Protein AF-A0ABD0ADP8-F1 (afdb_monomer)

Organism: NCBI:txid1584

Solvent-accessible surface area (backbone atoms only — not comparable to full-atom values): 5240 Å² total; per-residue (Å²): 134,76,71,46,76,44,46,48,68,69,54,71,70,67,48,73,64,56,50,54,49,49,54,49,45,42,74,74,70,37,49,38,29,39,28,46,4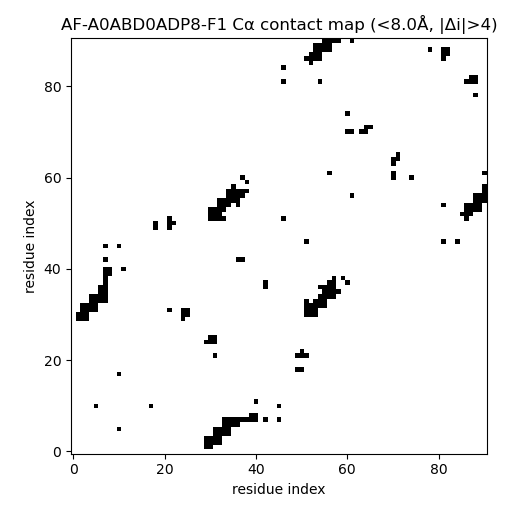5,73,78,57,82,65,53,70,55,50,68,71,74,40,88,56,50,30,39,28,50,24,63,72,53,63,73,34,40,88,82,29,77,64,40,61,56,45,54,62,53,52,48,53,52,39,46,75,73,69,26,45,76,46,121

pLDDT: mean 85.63, std 9.15, range [50.47, 96.12]

Structure (mmCIF, N/CA/C/O backbone):
data_AF-A0ABD0ADP8-F1
#
_entry.id   AF-A0ABD0ADP8-F1
#
loop_
_atom_site.group_PDB
_atom_site.id
_atom_site.type_symbol
_atom_site.label_atom_id
_atom_site.label_alt_id
_atom_site.label_comp_id
_atom_site.label_asym_id
_atom_site.label_entity_id
_atom_site.label_seq_id
_atom_site.pdbx_PDB_ins_code
_atom_site.Cartn_x
_atom_site.Cartn_y
_atom_site.Cartn_z
_atom_site.occupancy
_atom_site.B_iso_or_equiv
_atom_site.auth_seq_id
_atom_site.auth_comp_id
_atom_site.auth_asym_id
_atom_site.auth_atom_id
_atom_site.pdbx_PDB_model_num
ATOM 1 N N . MET A 1 1 ? -18.305 -6.786 -1.904 1.00 74.06 1 MET A N 1
ATOM 2 C CA . MET A 1 1 ? -17.763 -6.281 -0.622 1.00 74.06 1 MET A CA 1
ATOM 3 C C . MET A 1 1 ? -17.100 -4.943 -0.916 1.00 74.06 1 MET A C 1
ATOM 5 O O . MET A 1 1 ? -16.488 -4.843 -1.971 1.00 74.06 1 MET A O 1
ATOM 9 N N . ILE A 1 2 ? -17.282 -3.924 -0.076 1.00 90.06 2 ILE A N 1
ATOM 10 C CA . ILE A 1 2 ? -16.765 -2.566 -0.330 1.00 90.06 2 ILE A CA 1
ATOM 11 C C . ILE A 1 2 ? -15.284 -2.506 0.061 1.00 90.06 2 ILE A C 1
ATOM 13 O O . ILE A 1 2 ? -14.898 -3.086 1.077 1.00 90.06 2 ILE A O 1
ATOM 17 N N . LYS A 1 3 ? -14.474 -1.835 -0.761 1.00 93.00 3 LYS A N 1
ATOM 18 C CA . LYS A 1 3 ? -13.056 -1.546 -0.515 1.00 93.00 3 LYS A CA 1
ATOM 19 C C . LYS A 1 3 ? -12.878 -0.039 -0.482 1.00 93.00 3 LYS A C 1
ATOM 21 O O . LYS A 1 3 ? -13.575 0.665 -1.213 1.00 93.00 3 LYS A O 1
ATOM 26 N N . ILE A 1 4 ? -11.995 0.432 0.385 1.00 95.06 4 ILE A N 1
ATOM 27 C CA . ILE A 1 4 ? -11.706 1.856 0.524 1.00 95.06 4 ILE A CA 1
ATOM 28 C C . ILE A 1 4 ? -10.300 2.081 -0.003 1.00 95.06 4 ILE A C 1
ATOM 30 O O . ILE A 1 4 ? -9.360 1.460 0.479 1.00 95.06 4 ILE A O 1
ATOM 34 N N . GLU A 1 5 ? -10.173 2.947 -0.998 1.00 94.31 5 GLU A N 1
ATOM 35 C CA . GLU A 1 5 ? -8.895 3.291 -1.611 1.00 94.31 5 GLU A CA 1
ATOM 36 C C . GLU A 1 5 ? -8.452 4.670 -1.118 1.00 94.31 5 GLU A C 1
ATOM 38 O O . GLU A 1 5 ? -9.267 5.589 -1.011 1.00 94.31 5 GLU A O 1
ATOM 43 N N . ILE A 1 6 ? -7.169 4.795 -0.784 1.00 92.00 6 ILE A N 1
ATOM 44 C CA . ILE A 1 6 ? -6.540 6.048 -0.360 1.00 92.00 6 ILE A CA 1
ATOM 45 C C . ILE A 1 6 ? -5.324 6.269 -1.244 1.00 92.00 6 ILE A C 1
ATOM 47 O O . ILE A 1 6 ? -4.452 5.402 -1.319 1.00 92.00 6 ILE A O 1
ATOM 51 N N . THR A 1 7 ? -5.260 7.418 -1.912 1.00 90.44 7 THR A N 1
ATOM 52 C CA . THR A 1 7 ? -4.151 7.708 -2.822 1.00 90.44 7 THR A CA 1
ATOM 53 C C . THR A 1 7 ? -2.890 8.068 -2.043 1.00 90.44 7 THR A C 1
ATOM 55 O O . THR A 1 7 ? -2.950 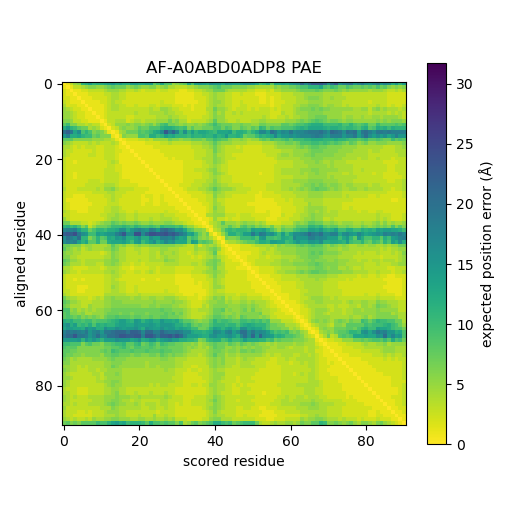8.619 -0.941 1.00 90.44 7 THR A O 1
ATOM 58 N N . GLU A 1 8 ? -1.718 7.835 -2.634 1.00 86.25 8 GLU A N 1
ATOM 59 C CA . GLU A 1 8 ? -0.441 8.250 -2.041 1.00 86.25 8 GLU A CA 1
ATOM 60 C C . GLU A 1 8 ? -0.392 9.759 -1.717 1.00 86.25 8 GLU A C 1
ATOM 62 O O . GLU A 1 8 ? 0.194 10.184 -0.717 1.00 86.25 8 GLU A O 1
ATOM 67 N N . ARG A 1 9 ? -1.058 10.594 -2.522 1.00 85.62 9 ARG A N 1
ATOM 68 C CA . ARG A 1 9 ? -1.103 12.049 -2.305 1.00 85.62 9 ARG A CA 1
ATOM 69 C C . ARG A 1 9 ? -1.901 12.421 -1.062 1.00 85.62 9 ARG A C 1
ATOM 71 O O . ARG A 1 9 ? -1.497 13.347 -0.359 1.00 85.62 9 ARG A O 1
ATOM 78 N N . ASP A 1 10 ? -2.971 11.694 -0.753 1.00 85.38 10 ASP A N 1
ATOM 79 C CA . ASP A 1 10 ? -3.762 11.928 0.460 1.00 85.38 10 ASP A CA 1
ATOM 80 C C . ASP A 1 10 ? -2.921 11.689 1.724 1.00 85.38 10 ASP A C 1
ATOM 82 O O . ASP A 1 10 ? -3.049 12.419 2.711 1.00 85.38 10 ASP A O 1
ATOM 86 N N . LEU A 1 11 ? -1.988 10.730 1.659 1.00 83.69 11 LEU A N 1
ATOM 87 C CA . LEU A 1 11 ? -1.067 10.393 2.749 1.00 83.69 11 LEU A CA 1
ATOM 88 C C . LEU A 1 11 ? 0.008 11.464 2.978 1.00 83.69 11 LEU A C 1
ATOM 90 O O . LEU A 1 11 ? 0.472 11.637 4.105 1.00 83.69 11 LEU A O 1
ATOM 94 N N . SER A 1 12 ? 0.381 12.222 1.941 1.00 74.44 12 SER A N 1
ATOM 95 C CA . SER A 1 12 ? 1.429 13.254 2.026 1.00 74.44 12 SER A CA 1
ATOM 96 C C . SER A 1 12 ? 1.094 14.401 2.985 1.00 74.44 12 SER A C 1
ATOM 98 O O . SER A 1 12 ? 1.992 15.023 3.551 1.00 74.44 12 SER A O 1
ATOM 100 N N . ASN A 1 13 ? -0.197 14.628 3.246 1.00 72.75 13 ASN A N 1
ATOM 101 C CA . ASN A 1 13 ? -0.658 15.607 4.231 1.00 72.75 13 ASN A CA 1
ATOM 102 C C . ASN A 1 13 ? -0.454 15.142 5.687 1.00 72.75 13 ASN A C 1
ATOM 104 O O . ASN A 1 13 ? -0.729 15.905 6.611 1.00 72.75 13 ASN A O 1
ATOM 108 N N . ASN A 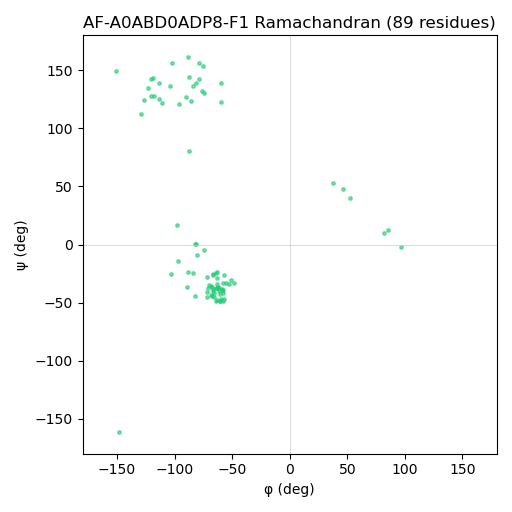1 14 ? 0.018 13.902 5.877 1.00 63.91 14 ASN A N 1
ATOM 109 C CA . ASN A 1 14 ? 0.561 13.297 7.093 1.00 63.91 14 ASN A CA 1
ATOM 110 C C . ASN A 1 14 ? -0.151 13.708 8.391 1.00 63.91 14 ASN A C 1
ATOM 112 O O . ASN A 1 14 ? 0.453 14.179 9.356 1.00 63.91 14 ASN A O 1
ATOM 116 N N . THR A 1 15 ? -1.476 13.547 8.404 1.00 73.56 15 THR A N 1
ATOM 117 C CA . THR A 1 15 ? -2.270 13.819 9.601 1.00 73.56 15 THR A CA 1
ATOM 118 C C . THR A 1 15 ? -2.372 12.545 10.430 1.00 73.56 15 THR A C 1
ATOM 120 O O . THR A 1 15 ? -2.819 11.512 9.937 1.00 73.56 15 THR A O 1
ATOM 123 N N . SER A 1 16 ? -2.014 12.612 11.714 1.00 82.69 16 SER A N 1
ATOM 124 C CA . SER A 1 16 ? -2.270 11.530 12.683 1.00 82.69 16 SER A CA 1
ATOM 125 C C . SER A 1 16 ? -3.723 11.039 12.629 1.00 82.69 16 SER A C 1
ATOM 127 O O . SER A 1 16 ? -3.998 9.848 12.750 1.00 82.69 16 SER A O 1
ATOM 129 N N . ARG A 1 17 ? -4.644 11.959 12.329 1.00 87.81 17 ARG A N 1
ATOM 130 C CA . ARG A 1 17 ? -6.063 11.697 12.097 1.00 87.81 17 ARG A CA 1
ATOM 131 C C . ARG A 1 17 ? -6.335 10.703 10.961 1.00 87.81 17 ARG A C 1
ATOM 133 O O . ARG A 1 17 ? -7.241 9.890 11.098 1.00 87.81 17 ARG A O 1
ATOM 140 N N . LEU A 1 18 ? -5.590 10.752 9.855 1.00 88.94 18 LEU A N 1
ATOM 141 C CA . LEU A 1 18 ? -5.799 9.838 8.726 1.00 88.94 18 LEU A CA 1
ATOM 142 C C . LEU A 1 18 ? -5.450 8.398 9.110 1.00 88.94 18 LEU A C 1
ATOM 144 O O . LEU A 1 18 ? -6.193 7.475 8.784 1.00 88.94 18 LEU A O 1
ATOM 148 N N . LYS A 1 19 ? -4.367 8.212 9.869 1.00 90.19 19 LYS A N 1
ATOM 149 C CA . LYS A 1 19 ? -3.986 6.900 10.401 1.00 90.19 19 LYS A CA 1
ATOM 150 C C . LYS A 1 19 ? -5.076 6.322 11.306 1.00 90.19 19 LYS A C 1
ATOM 152 O O . LYS A 1 19 ? -5.507 5.195 11.091 1.00 90.19 19 LYS A O 1
ATOM 157 N N . GLU A 1 20 ? -5.585 7.120 12.246 1.00 92.75 20 GLU A N 1
ATOM 158 C CA . GLU A 1 20 ? -6.691 6.704 13.122 1.00 92.75 20 GLU A CA 1
ATOM 159 C C . GLU A 1 20 ? -7.951 6.329 12.330 1.00 92.75 20 GLU A C 1
ATOM 161 O O . GLU A 1 20 ? -8.627 5.356 12.659 1.00 92.75 20 GLU A O 1
ATOM 166 N N . GLN A 1 21 ? -8.268 7.075 11.268 1.00 92.81 21 GLN A N 1
ATOM 167 C CA . GLN A 1 21 ? -9.409 6.777 10.403 1.00 92.81 21 GLN A CA 1
ATOM 168 C C . GLN A 1 21 ? -9.226 5.464 9.637 1.00 92.81 21 GLN A C 1
ATOM 170 O O . GLN A 1 21 ? -10.169 4.679 9.555 1.00 92.81 21 GLN A O 1
ATOM 175 N N . ILE A 1 22 ? -8.027 5.196 9.119 1.00 93.69 22 ILE A N 1
ATOM 176 C CA . ILE A 1 22 ? -7.703 3.928 8.452 1.00 93.69 22 ILE A CA 1
ATOM 177 C C . ILE A 1 22 ? -7.876 2.758 9.421 1.00 93.69 22 ILE A C 1
ATOM 179 O O . ILE A 1 22 ? -8.574 1.793 9.103 1.00 93.69 22 ILE A O 1
ATOM 183 N N . ASP A 1 23 ? -7.313 2.862 10.625 1.00 94.25 23 ASP A N 1
ATOM 184 C CA . ASP A 1 23 ? -7.422 1.809 11.635 1.00 94.25 23 ASP A CA 1
ATOM 185 C C . ASP A 1 23 ? -8.888 1.592 12.071 1.00 94.25 23 ASP A C 1
ATOM 187 O O . ASP A 1 23 ? -9.328 0.449 12.226 1.00 94.25 23 ASP A O 1
ATOM 191 N N . GLN A 1 24 ? -9.691 2.660 12.181 1.00 95.62 24 GLN A N 1
ATOM 192 C CA . GLN A 1 24 ? -11.131 2.559 12.457 1.00 95.62 24 GLN A CA 1
ATOM 193 C C . GLN A 1 24 ? -11.886 1.832 11.341 1.00 95.62 24 GLN A C 1
ATOM 195 O O . GLN A 1 24 ? -12.654 0.911 11.623 1.00 95.62 24 GLN A O 1
ATOM 200 N N . LEU A 1 25 ? -11.655 2.196 10.077 1.00 95.19 25 LEU A N 1
ATOM 201 C CA . LEU A 1 25 ? -12.287 1.536 8.931 1.00 95.19 25 LEU A CA 1
ATOM 202 C C . LEU A 1 25 ? -11.974 0.037 8.907 1.00 95.19 25 LEU A C 1
ATOM 204 O O . LEU A 1 25 ? -12.875 -0.782 8.710 1.00 95.19 25 LEU A O 1
ATOM 208 N N . ARG A 1 26 ? -10.724 -0.330 9.199 1.00 94.81 26 ARG A N 1
ATOM 209 C CA . ARG A 1 26 ? -10.315 -1.735 9.303 1.00 94.81 26 ARG A CA 1
ATOM 210 C C . ARG A 1 26 ? -10.968 -2.450 10.474 1.00 94.81 26 ARG A C 1
ATOM 212 O O . ARG A 1 26 ? -11.402 -3.588 10.319 1.00 94.81 26 ARG A O 1
ATOM 219 N N . SER A 1 27 ? -11.130 -1.782 11.618 1.00 95.31 27 SER A N 1
ATOM 220 C CA . SER A 1 27 ? -11.846 -2.356 12.766 1.00 95.31 27 SER A CA 1
ATOM 221 C C . SER A 1 27 ? -13.333 -2.623 12.487 1.00 95.31 27 SER A C 1
ATOM 223 O O . SER A 1 27 ? -13.912 -3.532 13.079 1.00 95.31 27 SER A O 1
ATOM 225 N N . TYR A 1 28 ? -13.936 -1.905 11.533 1.00 95.19 28 TYR A N 1
ATOM 226 C CA . TYR A 1 28 ? -15.286 -2.185 11.028 1.00 95.19 28 TYR A CA 1
ATOM 227 C C . TYR A 1 28 ? -15.340 -3.301 9.972 1.00 95.19 28 TYR A C 1
ATOM 229 O O . TYR A 1 28 ? -16.420 -3.626 9.478 1.00 95.19 28 TYR A O 1
ATOM 237 N N . GLY A 1 29 ? -14.201 -3.907 9.630 1.00 94.88 29 GLY A N 1
ATOM 238 C CA . GLY A 1 29 ? -14.111 -5.008 8.673 1.00 94.88 29 GLY A CA 1
ATOM 239 C C . GLY A 1 29 ? -14.000 -4.575 7.211 1.00 94.88 29 GLY A C 1
ATOM 240 O O . GLY A 1 29 ? -14.145 -5.417 6.322 1.00 94.88 29 GLY A O 1
ATOM 241 N N . PHE A 1 30 ? -13.747 -3.291 6.935 1.00 96.12 30 PHE A N 1
ATOM 242 C CA . PHE A 1 30 ? -13.384 -2.853 5.588 1.00 96.12 30 PHE A CA 1
ATOM 243 C C . PHE A 1 30 ? -11.915 -3.164 5.313 1.00 96.12 30 PHE A C 1
ATOM 245 O O . PHE A 1 30 ? -11.063 -2.995 6.179 1.00 96.12 30 PHE A O 1
ATOM 252 N N . GLU A 1 31 ? -11.618 -3.568 4.082 1.00 95.69 31 GLU A N 1
ATOM 253 C CA . GLU A 1 31 ? -10.236 -3.550 3.611 1.00 95.69 31 GLU A CA 1
ATOM 254 C C . GLU A 1 31 ? -9.903 -2.155 3.089 1.00 95.69 31 GLU A C 1
ATOM 256 O O . GLU A 1 31 ? -10.696 -1.554 2.349 1.00 95.69 31 GLU A O 1
ATOM 261 N N . VAL A 1 32 ? -8.717 -1.679 3.457 1.00 95.62 32 VAL A N 1
ATOM 262 C CA . VAL A 1 32 ? -8.194 -0.379 3.043 1.00 95.62 32 VAL A CA 1
ATOM 263 C C . VAL A 1 32 ? -6.977 -0.592 2.155 1.00 95.62 32 VAL A C 1
ATOM 265 O O . VAL A 1 32 ? -6.038 -1.308 2.510 1.00 95.62 32 VAL A O 1
ATOM 268 N N . TRP A 1 33 ? -7.018 -0.006 0.967 1.00 95.50 33 TRP A N 1
ATOM 269 C CA . TRP A 1 33 ? -6.030 -0.182 -0.087 1.00 95.50 33 TRP A CA 1
ATOM 270 C C . TRP A 1 33 ? -5.282 1.131 -0.320 1.00 95.50 33 TRP A C 1
ATOM 272 O O . TRP A 1 33 ? -5.889 2.203 -0.335 1.00 95.50 33 TRP A O 1
ATOM 282 N N . MET A 1 34 ? -3.970 1.041 -0.521 1.00 92.62 34 MET A N 1
ATOM 283 C CA . MET A 1 34 ? -3.154 2.161 -0.982 1.00 92.62 34 MET A CA 1
ATOM 284 C C . MET A 1 34 ? -3.192 2.212 -2.509 1.00 92.62 34 MET A C 1
ATOM 286 O O . MET A 1 34 ? -2.837 1.224 -3.155 1.00 92.62 34 MET A O 1
ATOM 290 N N . ASP A 1 35 ? -3.609 3.345 -3.067 1.00 91.94 35 ASP A N 1
ATOM 291 C CA . ASP A 1 35 ? -3.685 3.577 -4.510 1.00 91.94 35 ASP A CA 1
ATOM 292 C C . ASP A 1 35 ? -2.533 4.437 -5.039 1.00 91.94 35 ASP A C 1
ATOM 294 O O . ASP A 1 35 ? -1.939 5.228 -4.298 1.00 91.94 35 ASP A O 1
ATOM 298 N N . ASP A 1 36 ? -2.248 4.281 -6.331 1.00 90.38 36 ASP A N 1
ATOM 299 C CA . ASP A 1 36 ? -1.207 4.994 -7.077 1.00 90.38 36 ASP A CA 1
ATOM 300 C C . ASP A 1 36 ? 0.191 4.929 -6.428 1.00 90.38 36 ASP A C 1
ATOM 302 O O . ASP A 1 36 ? 0.938 5.915 -6.430 1.00 90.38 36 ASP A O 1
ATOM 306 N N . PHE A 1 37 ? 0.572 3.769 -5.875 1.00 88.38 37 PHE A N 1
ATOM 307 C CA . PHE A 1 37 ? 1.885 3.580 -5.254 1.00 88.38 37 PHE A CA 1
ATOM 308 C C . PHE A 1 37 ? 3.016 3.831 -6.257 1.00 88.38 37 PHE A C 1
ATOM 310 O O . PHE A 1 37 ? 3.120 3.149 -7.282 1.00 88.38 37 PHE A O 1
ATOM 317 N N . GLY A 1 38 ? 3.894 4.774 -5.911 1.00 81.12 38 GLY A N 1
ATOM 318 C CA . GLY A 1 38 ? 5.055 5.178 -6.699 1.00 81.12 38 GLY A CA 1
ATOM 319 C C . GLY A 1 38 ? 4.810 6.416 -7.567 1.00 81.12 38 GLY A C 1
ATOM 320 O O . GLY A 1 38 ? 5.737 6.884 -8.228 1.00 81.12 38 GLY A O 1
ATOM 321 N N . SER A 1 39 ? 3.593 6.966 -7.571 1.00 74.75 39 SER A N 1
ATOM 322 C CA . SER A 1 39 ? 3.258 8.201 -8.294 1.00 74.75 39 SER A CA 1
ATOM 323 C C . SER A 1 39 ? 3.668 9.479 -7.539 1.00 74.75 39 SER A C 1
ATOM 325 O O . SER A 1 39 ? 3.582 10.579 -8.099 1.00 74.75 39 SER A O 1
ATOM 327 N N . GLY A 1 40 ? 4.097 9.355 -6.273 1.00 65.31 40 GLY A N 1
ATOM 328 C CA . GLY A 1 40 ? 4.342 10.468 -5.350 1.00 65.31 40 GLY A CA 1
ATOM 329 C C . GLY A 1 40 ? 5.465 10.247 -4.319 1.00 65.31 40 GLY A C 1
ATOM 330 O O . GLY A 1 40 ? 6.384 9.460 -4.519 1.00 65.31 40 GLY A O 1
ATOM 331 N N . TYR A 1 41 ? 5.459 11.053 -3.247 1.00 50.47 41 TYR A N 1
ATOM 332 C CA . TYR A 1 41 ? 6.548 11.161 -2.262 1.00 50.47 41 TYR A CA 1
ATOM 333 C C . TYR A 1 41 ? 6.603 9.984 -1.266 1.00 50.47 41 TYR A C 1
ATOM 335 O O . TYR A 1 41 ? 5.629 9.703 -0.581 1.00 50.47 41 TYR A O 1
ATOM 343 N N . SER A 1 42 ? 7.803 9.415 -1.072 1.00 62.12 42 SER A N 1
ATOM 344 C CA . SER A 1 42 ? 8.180 8.452 -0.011 1.00 62.12 42 SER A CA 1
ATOM 345 C C . SER A 1 42 ? 7.207 7.284 0.227 1.00 62.12 42 SER A C 1
ATOM 347 O O . SER A 1 42 ? 6.912 6.937 1.373 1.00 62.12 42 SER A O 1
ATOM 349 N N . SER A 1 43 ? 6.787 6.613 -0.847 1.00 68.75 43 SER A N 1
ATOM 350 C CA . SER A 1 43 ? 5.840 5.487 -0.847 1.00 68.75 43 SER A CA 1
ATOM 351 C C . SER A 1 43 ? 6.201 4.362 0.138 1.00 68.75 43 SER A C 1
ATOM 353 O O . SER A 1 43 ? 5.321 3.732 0.714 1.00 68.75 43 SER A O 1
ATOM 355 N N . LEU A 1 44 ? 7.492 4.132 0.410 1.00 77.69 44 LEU A N 1
ATOM 356 C CA . LEU A 1 44 ? 7.935 3.111 1.369 1.00 77.69 44 LEU A CA 1
ATOM 357 C C . LEU A 1 44 ? 7.620 3.455 2.832 1.00 77.69 44 LEU A C 1
ATOM 359 O O . LEU A 1 44 ? 7.300 2.550 3.599 1.00 77.69 44 LEU A O 1
ATOM 363 N N . ASN A 1 45 ? 7.672 4.734 3.219 1.00 80.38 45 ASN A N 1
ATOM 364 C CA . ASN A 1 45 ? 7.300 5.137 4.579 1.00 80.38 45 ASN A CA 1
ATOM 365 C C . ASN A 1 45 ? 5.803 4.922 4.799 1.00 80.38 45 ASN A C 1
ATOM 367 O O . ASN A 1 45 ? 5.402 4.448 5.856 1.00 80.38 45 ASN A O 1
ATOM 371 N N . ALA A 1 46 ? 4.983 5.170 3.773 1.00 82.06 46 ALA A N 1
ATOM 372 C CA . ALA A 1 46 ? 3.551 4.913 3.844 1.00 82.06 46 ALA A CA 1
ATOM 373 C C . ALA A 1 46 ? 3.229 3.435 4.139 1.00 82.06 46 ALA A C 1
ATOM 375 O O . ALA A 1 46 ? 2.343 3.160 4.945 1.00 82.06 46 ALA A O 1
ATOM 376 N N . LEU A 1 47 ? 3.985 2.487 3.567 1.00 83.38 47 LEU A N 1
ATOM 377 C CA . LEU A 1 47 ? 3.808 1.053 3.853 1.00 83.38 47 LEU A CA 1
ATOM 378 C C . LEU A 1 47 ? 4.160 0.669 5.295 1.00 83.38 47 LEU A C 1
ATOM 380 O O . LEU A 1 47 ? 3.686 -0.351 5.786 1.00 83.38 47 LEU A O 1
ATOM 384 N N . ASN A 1 48 ? 5.022 1.448 5.948 1.00 82.88 48 ASN A N 1
ATOM 385 C CA . ASN A 1 48 ? 5.428 1.225 7.331 1.00 82.88 48 ASN A CA 1
ATOM 386 C C . ASN A 1 48 ? 4.503 1.939 8.329 1.00 82.88 48 ASN A C 1
ATOM 388 O O . ASN A 1 48 ? 4.235 1.428 9.416 1.00 82.88 48 ASN A O 1
ATOM 392 N N . ASP A 1 49 ? 4.026 3.128 7.970 1.00 84.19 49 ASP A N 1
ATOM 393 C CA . ASP A 1 49 ? 3.332 4.018 8.896 1.00 84.19 49 ASP A CA 1
ATOM 394 C C . ASP A 1 49 ? 1.825 3.757 8.953 1.00 84.19 49 ASP A C 1
ATOM 396 O O . ASP A 1 49 ? 1.199 4.062 9.975 1.00 84.19 49 ASP A O 1
ATOM 400 N N . TYR A 1 50 ? 1.250 3.172 7.901 1.00 88.50 50 TYR A N 1
ATOM 401 C CA . TYR A 1 50 ? -0.183 2.933 7.766 1.00 88.50 50 TYR A CA 1
ATOM 402 C C . TYR A 1 50 ? -0.503 1.449 7.608 1.00 88.50 50 TYR A C 1
ATOM 404 O O . TYR A 1 50 ? 0.187 0.693 6.924 1.00 88.50 50 TYR A O 1
ATOM 412 N N . SER A 1 51 ? -1.609 1.040 8.219 1.00 90.25 51 SER A N 1
ATOM 413 C CA . SER A 1 51 ? -2.050 -0.346 8.222 1.00 90.25 51 SER A CA 1
ATOM 414 C C . SER A 1 51 ? -2.905 -0.640 6.983 1.00 90.25 51 SER A C 1
ATOM 416 O O . SER A 1 51 ? -4.127 -0.618 7.068 1.00 90.25 51 SER A O 1
ATOM 418 N N . PHE A 1 52 ? -2.294 -0.888 5.825 1.00 93.25 52 PHE A N 1
ATOM 419 C CA . PHE A 1 52 ? -3.025 -1.264 4.605 1.00 93.25 52 PHE A CA 1
ATOM 420 C C . PHE A 1 52 ? -3.231 -2.780 4.485 1.00 93.25 52 PHE A C 1
ATOM 422 O O . PHE A 1 52 ? -2.539 -3.569 5.123 1.00 93.25 52 PHE A O 1
ATOM 429 N N . ASP A 1 53 ? -4.183 -3.195 3.648 1.00 95.12 53 ASP A N 1
ATOM 430 C CA . ASP A 1 53 ? -4.411 -4.604 3.294 1.00 95.12 53 ASP A CA 1
ATOM 431 C C . ASP A 1 53 ? -3.865 -4.942 1.894 1.00 95.12 53 ASP A C 1
ATOM 433 O O . ASP A 1 53 ? -3.533 -6.095 1.596 1.00 95.12 53 ASP A O 1
ATOM 437 N N . LEU A 1 54 ? -3.768 -3.931 1.025 1.00 95.00 54 LEU A N 1
ATOM 438 C CA . LEU A 1 54 ? -3.309 -4.059 -0.354 1.00 95.00 54 LEU A CA 1
ATOM 439 C C . LEU A 1 54 ? -2.644 -2.767 -0.837 1.00 95.00 54 LEU A C 1
ATOM 441 O O . LEU A 1 54 ? -3.041 -1.673 -0.444 1.00 95.00 54 LEU A O 1
ATOM 445 N N . VAL A 1 55 ? -1.672 -2.911 -1.735 1.00 93.69 55 VAL A N 1
ATOM 446 C CA . VAL A 1 55 ? -1.023 -1.817 -2.464 1.00 93.69 55 VAL A CA 1
ATOM 447 C C . VAL A 1 55 ? -1.269 -1.988 -3.961 1.00 93.69 55 VAL A C 1
ATOM 449 O O . VAL A 1 55 ? -0.999 -3.059 -4.511 1.00 93.69 55 VAL A O 1
ATOM 452 N N . LYS A 1 56 ? -1.766 -0.938 -4.618 1.00 93.12 56 LYS A N 1
ATOM 453 C CA . LYS A 1 56 ? -1.916 -0.851 -6.074 1.00 93.12 56 LYS A CA 1
ATOM 454 C C . LYS A 1 56 ? -0.710 -0.124 -6.656 1.00 93.12 56 LYS A C 1
ATOM 456 O O . LYS A 1 56 ? -0.440 1.014 -6.282 1.00 93.12 56 LYS A O 1
ATOM 461 N N . ILE A 1 57 ? 0.021 -0.785 -7.548 1.00 90.12 57 ILE A N 1
ATOM 462 C CA . ILE A 1 57 ? 1.149 -0.183 -8.263 1.00 90.12 57 ILE A CA 1
ATOM 463 C C . ILE A 1 57 ? 0.601 0.761 -9.332 1.00 90.12 57 ILE A C 1
ATOM 465 O O . ILE A 1 57 ? -0.268 0.376 -10.114 1.00 90.12 57 ILE A O 1
ATOM 469 N N . ASP A 1 58 ? 1.120 1.989 -9.371 1.00 89.38 58 ASP A N 1
ATOM 470 C CA . ASP A 1 58 ? 0.679 2.987 -10.340 1.00 89.38 58 ASP A CA 1
ATOM 471 C C . ASP A 1 58 ? 0.895 2.512 -11.793 1.00 89.38 58 ASP A C 1
ATOM 473 O O . ASP A 1 58 ? 1.923 1.929 -12.165 1.00 89.38 58 ASP A O 1
ATOM 477 N N . MET A 1 59 ? -0.094 2.803 -12.640 1.00 85.69 59 MET A N 1
ATOM 478 C CA . MET A 1 59 ? -0.154 2.391 -14.044 1.00 85.69 59 MET A CA 1
ATOM 479 C C . MET A 1 59 ? 1.056 2.868 -14.867 1.00 85.69 59 MET A C 1
ATOM 481 O O . MET A 1 5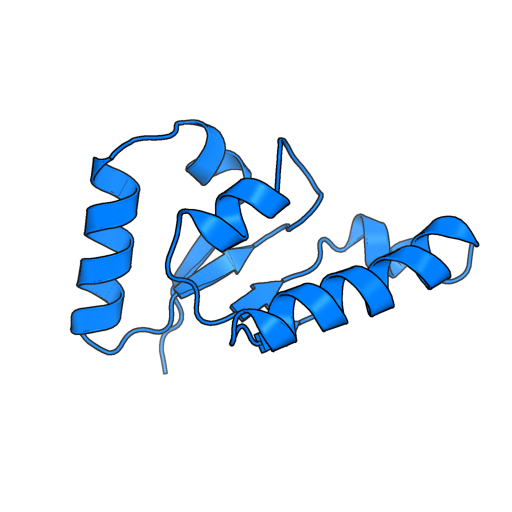9 ? 1.406 2.244 -15.869 1.00 85.69 59 MET A O 1
ATOM 485 N N . VAL A 1 60 ? 1.707 3.968 -14.480 1.00 81.62 60 VAL A N 1
ATOM 486 C CA . VAL A 1 60 ? 2.926 4.473 -15.120 1.00 81.62 60 VAL A CA 1
ATOM 487 C C . VAL A 1 60 ? 4.061 3.457 -14.998 1.00 81.62 60 VAL A C 1
ATOM 489 O O . VAL A 1 60 ? 4.781 3.265 -15.975 1.00 81.62 60 VAL A O 1
ATOM 492 N N . PHE A 1 61 ? 4.203 2.739 -13.880 1.00 78.50 61 PHE A N 1
ATOM 493 C CA . PHE A 1 61 ? 5.221 1.685 -13.764 1.00 78.50 61 PHE A CA 1
ATOM 494 C C . PHE A 1 61 ? 4.896 0.496 -14.663 1.00 78.50 61 PHE A C 1
ATOM 496 O O . PHE A 1 61 ? 5.775 -0.014 -15.358 1.00 78.50 61 PHE A O 1
ATOM 503 N N . VAL A 1 62 ? 3.623 0.095 -14.680 1.00 80.69 62 VAL A N 1
ATOM 504 C CA . VAL A 1 62 ? 3.139 -1.072 -15.426 1.00 80.69 62 VAL A CA 1
ATOM 505 C C . VAL A 1 62 ? 3.242 -0.846 -16.936 1.00 80.69 62 VAL A C 1
ATOM 507 O O . VAL A 1 62 ? 3.745 -1.704 -17.655 1.00 80.69 62 VAL A O 1
ATOM 510 N N . ARG A 1 63 ? 2.848 0.332 -17.436 1.00 80.31 63 ARG A N 1
ATOM 511 C CA . ARG A 1 63 ? 2.907 0.667 -18.874 1.00 80.31 63 ARG A CA 1
ATOM 512 C C . ARG A 1 63 ? 4.322 0.696 -19.438 1.00 80.31 63 ARG A C 1
ATOM 514 O O . ARG A 1 63 ? 4.502 0.412 -20.613 1.00 80.31 63 ARG A O 1
ATOM 521 N N . HIS A 1 64 ? 5.315 1.015 -18.614 1.00 73.88 64 HIS A N 1
ATOM 522 C CA . HIS A 1 64 ? 6.719 1.067 -19.023 1.00 73.88 64 HIS A CA 1
ATOM 523 C C . HIS A 1 64 ? 7.483 -0.221 -18.663 1.00 73.88 64 HIS A C 1
ATOM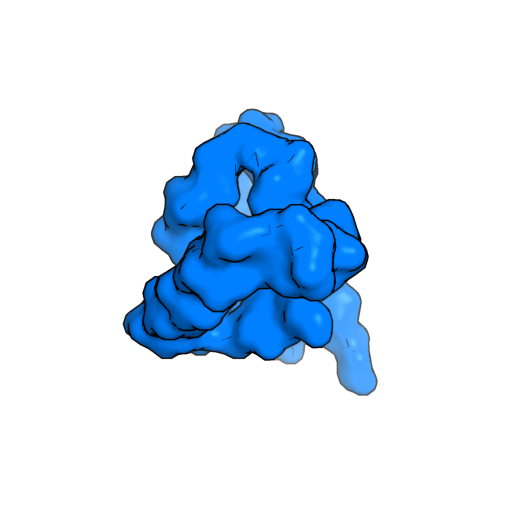 525 O O . HIS A 1 64 ? 8.715 -0.211 -18.624 1.00 73.88 64 HIS A O 1
ATOM 531 N N . LEU A 1 65 ? 6.783 -1.325 -18.369 1.00 73.31 65 LEU A N 1
ATOM 532 C CA . LEU A 1 65 ? 7.406 -2.628 -18.116 1.00 73.31 65 LEU A CA 1
ATOM 533 C C . LEU A 1 65 ? 8.139 -3.174 -19.343 1.00 73.31 65 LEU A C 1
ATOM 535 O O . LEU A 1 65 ? 9.194 -3.789 -19.198 1.00 73.31 65 LEU A O 1
ATOM 539 N N . ASP A 1 66 ? 7.605 -2.964 -20.543 1.00 71.12 66 ASP A N 1
ATOM 540 C CA . ASP A 1 66 ? 8.223 -3.489 -21.764 1.00 71.12 66 ASP A CA 1
ATOM 541 C C . ASP A 1 66 ? 9.338 -2.588 -22.305 1.00 71.12 66 ASP A C 1
ATOM 543 O O . ASP A 1 66 ? 10.292 -3.089 -22.900 1.00 71.12 66 ASP A O 1
ATOM 547 N N . ASP A 1 67 ? 9.288 -1.294 -21.984 1.00 69.19 67 ASP A N 1
ATOM 548 C CA . ASP A 1 67 ? 10.221 -0.289 -22.503 1.00 69.19 67 ASP A CA 1
ATOM 549 C C . ASP A 1 67 ? 11.387 0.031 -21.545 1.00 69.19 67 ASP A C 1
ATOM 551 O O . ASP A 1 67 ? 12.381 0.636 -21.952 1.00 69.19 67 ASP A O 1
ATOM 555 N N . GLY A 1 68 ? 11.307 -0.368 -20.268 1.00 71.56 68 GLY A N 1
ATOM 556 C CA . GLY A 1 68 ? 12.262 0.037 -19.231 1.00 71.56 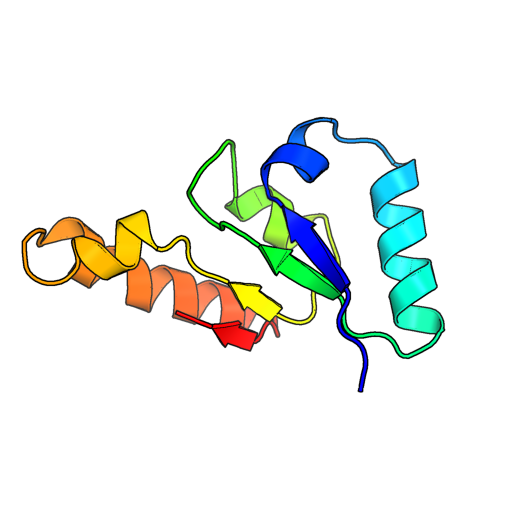68 GLY A CA 1
ATOM 557 C C . GLY A 1 68 ? 12.850 -1.121 -18.422 1.00 71.56 68 GLY A C 1
ATOM 558 O O . GLY A 1 68 ? 12.173 -1.701 -17.571 1.00 71.56 68 GLY A O 1
ATOM 559 N N . GLN A 1 69 ? 14.158 -1.385 -18.579 1.00 76.31 69 GLN A N 1
ATOM 560 C CA . GLN A 1 69 ? 14.900 -2.348 -17.738 1.00 76.31 69 GLN A CA 1
ATOM 561 C C . GLN A 1 69 ? 14.733 -2.074 -16.233 1.00 76.31 69 GLN A C 1
ATOM 563 O O . GLN A 1 69 ? 14.676 -3.010 -15.438 1.00 76.31 69 GLN A O 1
ATOM 568 N N . LEU A 1 70 ? 14.621 -0.799 -15.848 1.00 77.50 70 LEU A N 1
ATOM 569 C CA . LEU A 1 70 ? 14.465 -0.393 -14.455 1.00 77.50 70 LEU A CA 1
ATOM 570 C C . LEU A 1 70 ? 13.133 -0.869 -13.851 1.00 77.50 70 LEU A C 1
ATOM 572 O O . LEU A 1 70 ? 13.134 -1.422 -12.756 1.00 77.50 70 LEU A O 1
ATOM 576 N N . ASN A 1 71 ? 12.011 -0.722 -14.559 1.00 79.44 71 ASN A N 1
ATOM 577 C CA . ASN A 1 71 ? 10.692 -1.103 -14.036 1.00 79.44 71 ASN A CA 1
ATOM 578 C C . ASN A 1 71 ? 10.534 -2.622 -13.933 1.00 79.44 71 ASN A C 1
ATOM 580 O O . ASN A 1 71 ? 9.996 -3.118 -12.943 1.00 79.44 71 ASN A O 1
ATOM 584 N N . ARG A 1 72 ? 11.088 -3.367 -14.902 1.00 83.19 72 ARG A N 1
ATOM 585 C CA . ARG A 1 72 ? 11.181 -4.837 -14.845 1.00 83.19 72 ARG A CA 1
ATOM 586 C C . ARG A 1 72 ? 11.938 -5.341 -13.623 1.00 83.19 72 ARG A C 1
ATOM 588 O O . ARG A 1 72 ? 11.615 -6.412 -13.119 1.00 83.19 72 ARG A O 1
ATOM 595 N N . LEU A 1 73 ? 12.932 -4.584 -13.162 1.00 83.50 73 LEU A N 1
ATOM 596 C CA . LEU A 1 73 ? 13.679 -4.908 -11.954 1.00 83.50 73 LEU A CA 1
ATOM 597 C C . LEU A 1 73 ? 12.943 -4.451 -10.685 1.00 83.50 73 LEU A C 1
ATOM 599 O O . LEU A 1 73 ? 12.866 -5.208 -9.725 1.00 83.50 73 LEU A O 1
ATOM 603 N N . LEU A 1 74 ? 12.398 -3.231 -10.669 1.00 82.62 74 LEU A N 1
ATOM 604 C CA . LEU A 1 74 ? 11.824 -2.624 -9.465 1.00 82.62 74 LEU A CA 1
ATOM 605 C C . LEU A 1 74 ? 10.494 -3.247 -9.038 1.00 82.62 74 LEU A C 1
ATOM 607 O O . LEU A 1 74 ? 10.324 -3.517 -7.851 1.00 82.62 74 LEU A O 1
ATOM 611 N N . ILE A 1 75 ? 9.559 -3.490 -9.965 1.00 85.94 75 ILE A N 1
ATOM 612 C CA . ILE A 1 75 ? 8.207 -3.961 -9.614 1.00 85.94 75 ILE A CA 1
ATOM 613 C C . ILE A 1 75 ? 8.245 -5.282 -8.820 1.00 85.94 75 ILE A C 1
ATOM 615 O O . ILE A 1 75 ? 7.629 -5.340 -7.751 1.00 85.94 75 ILE A O 1
ATOM 619 N N . PRO A 1 76 ? 8.988 -6.326 -9.245 1.00 88.88 76 PRO A N 1
ATOM 620 C CA . PRO A 1 76 ? 9.081 -7.564 -8.474 1.00 88.88 76 PRO A CA 1
ATOM 621 C C . PRO A 1 76 ? 9.704 -7.374 -7.087 1.00 88.88 76 PRO A C 1
ATOM 623 O O . PRO A 1 76 ? 9.284 -8.033 -6.135 1.00 88.88 76 PRO A O 1
ATOM 626 N N . GLU A 1 77 ? 10.695 -6.489 -6.947 1.00 89.12 77 GLU A N 1
ATOM 627 C CA . GLU A 1 77 ? 11.348 -6.233 -5.658 1.00 89.12 77 GLU A CA 1
ATOM 628 C C . GLU A 1 77 ? 10.439 -5.456 -4.701 1.00 89.12 77 GLU A C 1
ATOM 630 O O . GLU A 1 77 ? 10.324 -5.821 -3.530 1.00 89.12 77 GLU A O 1
ATOM 635 N N . ILE A 1 78 ? 9.706 -4.461 -5.203 1.00 86.25 78 ILE A N 1
ATOM 636 C CA . ILE A 1 78 ? 8.669 -3.750 -4.443 1.00 86.25 78 ILE A CA 1
ATOM 637 C C . ILE A 1 78 ? 7.591 -4.736 -3.984 1.00 86.25 78 ILE A C 1
ATOM 639 O O . ILE A 1 78 ? 7.239 -4.764 -2.804 1.00 86.25 78 ILE A O 1
ATOM 643 N N . ALA A 1 79 ? 7.119 -5.602 -4.885 1.00 89.62 79 ALA A N 1
ATOM 644 C CA . ALA A 1 79 ? 6.106 -6.593 -4.552 1.00 89.62 79 ALA A CA 1
ATOM 645 C C . ALA A 1 79 ? 6.592 -7.574 -3.471 1.00 89.62 79 ALA A C 1
ATO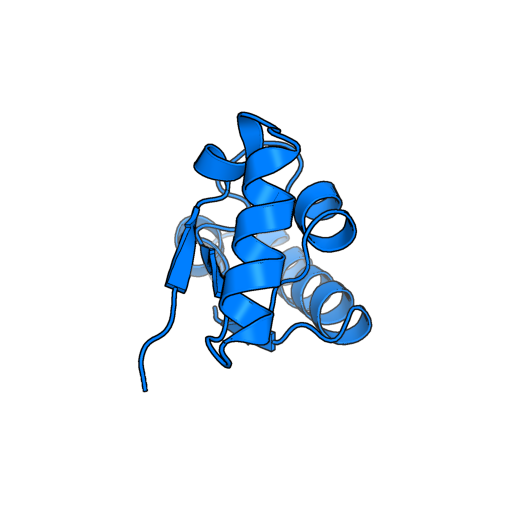M 647 O O . ALA A 1 79 ? 5.848 -7.912 -2.551 1.00 89.62 79 ALA A O 1
ATOM 648 N N . LYS A 1 80 ? 7.861 -8.003 -3.524 1.00 92.00 80 LYS A N 1
ATOM 649 C CA . LYS A 1 80 ? 8.468 -8.832 -2.469 1.00 92.00 80 LYS A CA 1
ATOM 650 C C . LYS A 1 80 ? 8.483 -8.124 -1.116 1.00 92.00 80 LYS A C 1
ATOM 652 O O . LYS A 1 80 ? 8.215 -8.774 -0.107 1.00 92.00 80 LYS A O 1
ATOM 657 N N . VAL A 1 81 ? 8.816 -6.833 -1.073 1.00 89.38 81 VAL A N 1
ATOM 658 C CA . VAL A 1 81 ? 8.804 -6.051 0.174 1.00 89.38 81 VAL A CA 1
ATOM 659 C C . VAL A 1 81 ? 7.383 -5.948 0.723 1.00 89.38 81 VAL A C 1
ATOM 661 O O . VAL A 1 81 ? 7.170 -6.280 1.886 1.00 89.38 81 VAL A O 1
ATOM 664 N N . ALA A 1 82 ? 6.406 -5.590 -0.112 1.00 89.81 82 ALA A N 1
ATOM 665 C CA . ALA A 1 82 ? 5.004 -5.494 0.292 1.00 89.81 82 ALA A CA 1
ATOM 666 C C . ALA A 1 82 ? 4.477 -6.821 0.871 1.00 89.81 82 ALA A C 1
ATOM 668 O O . ALA A 1 82 ? 3.935 -6.841 1.975 1.00 89.81 82 ALA A O 1
ATOM 669 N N . HIS A 1 83 ? 4.740 -7.951 0.207 1.00 92.31 83 HIS A N 1
ATOM 670 C CA . HIS A 1 83 ? 4.354 -9.267 0.726 1.00 92.31 83 HIS A CA 1
ATOM 671 C C . HIS A 1 83 ? 5.016 -9.600 2.071 1.00 92.31 83 HIS A C 1
ATOM 673 O O . HIS A 1 83 ? 4.372 -10.185 2.941 1.00 92.31 83 HIS A O 1
ATOM 679 N N . LYS A 1 84 ? 6.283 -9.215 2.281 1.00 91.81 84 LYS A N 1
ATOM 680 C CA . LYS A 1 84 ? 6.969 -9.397 3.575 1.00 91.81 84 LYS A CA 1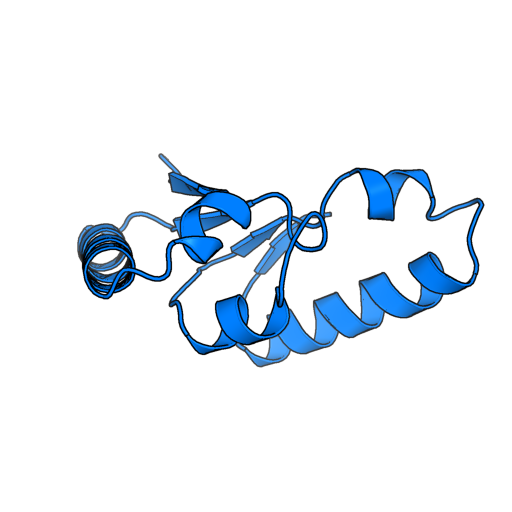
ATOM 681 C C . LYS A 1 84 ? 6.365 -8.548 4.694 1.00 91.81 84 LYS 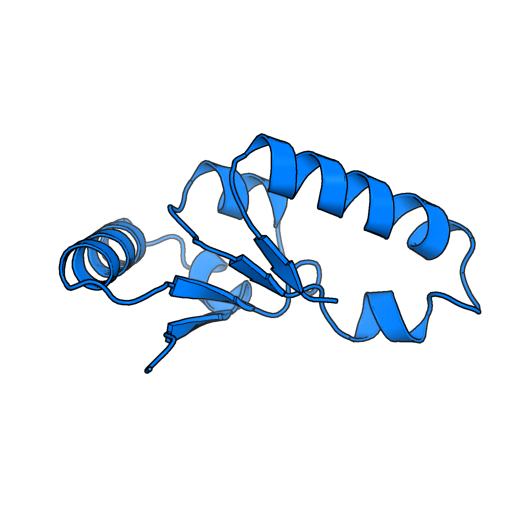A C 1
ATOM 683 O O . LYS A 1 84 ? 6.463 -8.942 5.851 1.00 91.81 84 LYS A O 1
ATOM 688 N N . LEU A 1 85 ? 5.734 -7.427 4.353 1.00 88.88 85 LEU A N 1
ATOM 689 C CA . LEU A 1 85 ? 4.965 -6.593 5.279 1.00 88.88 85 LEU A CA 1
ATOM 690 C C . LEU A 1 85 ? 3.533 -7.115 5.501 1.00 88.88 85 LEU A C 1
ATOM 692 O O . LEU A 1 85 ? 2.775 -6.516 6.255 1.00 88.88 85 LEU A O 1
ATOM 696 N N . GLY A 1 86 ? 3.153 -8.233 4.870 1.00 90.50 86 GLY A N 1
ATOM 697 C CA . GLY A 1 86 ? 1.809 -8.810 4.967 1.00 90.50 86 GLY A CA 1
ATOM 698 C C . GLY A 1 86 ? 0.775 -8.157 4.045 1.00 90.50 86 GLY A C 1
ATOM 699 O O . GLY A 1 86 ? -0.412 -8.453 4.161 1.00 90.50 86 GLY A O 1
ATOM 700 N N . LEU A 1 87 ? 1.213 -7.297 3.123 1.00 92.44 87 LEU A N 1
ATOM 701 C CA . LEU A 1 87 ? 0.356 -6.592 2.175 1.00 92.44 87 LEU A CA 1
ATOM 702 C C . LEU A 1 87 ? 0.134 -7.437 0.921 1.00 92.44 87 LEU A C 1
ATOM 704 O O . LEU A 1 87 ? 1.053 -8.097 0.434 1.00 92.44 87 LEU A O 1
ATOM 708 N N . LYS A 1 88 ? -1.069 -7.371 0.348 1.00 94.00 88 LYS A N 1
ATOM 709 C CA . LYS A 1 88 ? -1.315 -7.849 -1.020 1.00 94.00 88 LYS A CA 1
ATOM 710 C C . LYS A 1 88 ? -0.829 -6.811 -2.031 1.00 94.00 88 LYS A C 1
ATOM 712 O O . LYS A 1 88 ? -0.772 -5.623 -1.725 1.00 94.00 88 LYS A O 1
ATOM 717 N N . VAL A 1 89 ? -0.527 -7.250 -3.247 1.00 93.00 89 VAL A N 1
ATOM 718 C CA . VAL A 1 89 ? -0.109 -6.365 -4.341 1.00 93.00 89 VAL A CA 1
ATOM 719 C C . VAL A 1 89 ? -1.043 -6.550 -5.529 1.00 93.00 89 VAL A C 1
ATOM 721 O O . VAL A 1 89 ? -1.345 -7.684 -5.902 1.00 93.00 89 VAL A O 1
ATOM 724 N N . LEU A 1 90 ? -1.481 -5.437 -6.115 1.00 91.19 90 LEU A N 1
ATOM 725 C CA . LEU A 1 90 ? -2.189 -5.385 -7.391 1.00 91.19 90 LEU A CA 1
ATOM 726 C C . LEU A 1 90 ? -1.378 -4.515 -8.357 1.00 91.19 90 LEU A C 1
ATOM 728 O O . LEU A 1 90 ? -0.997 -3.403 -8.003 1.00 91.19 90 LEU A O 1
ATOM 732 N N . ALA A 1 91 ? -1.094 -5.034 -9.545 1.00 81.94 91 ALA A N 1
ATOM 733 C CA . ALA A 1 91 ? -0.345 -4.361 -10.602 1.00 81.94 91 ALA A CA 1
ATOM 734 C C . ALA A 1 91 ? -1.016 -4.636 -11.948 1.00 81.94 91 ALA A C 1
ATOM 736 O O . ALA A 1 91 ? -1.575 -5.751 -12.089 1.00 81.94 91 ALA A O 1
#

Sequence (91 aa):
MIKIEITERDLSNNTSRLKEQIDQLRSYGFEVWMDDFGSGYSSLNALNDYSFDLVKIDMVFVRHLDDGQLNRLLIPEIAKVAHKLGLKVLA

Foldseek 3Di:
DDAAEDEPVNCVVVDPVVQVVQVVCVVVVHAYEYPQQPVDPPSVVCLVSHDHQAYEHHVVLVVCCVVDPVSVVPVVVVCVVCVVSNHHYHD

Nearest PDB structures (foldseek):
  5yrp-assembly1_B  TM=9.085E-01  e=3.432E-06  Mycolicibacterium smegmatis MC2 155
  3u2e-assembly1_B  TM=8.993E-01  e=8.176E-06  Caulobacter vibrioides CB15
  2r6o-assembly1_B  TM=8.916E-01  e=9.989E-06  Thiobacillus denitrificans ATCC 25259
  5xgd-assembly1_A  TM=9.020E-01  e=1.947E-05  Pseudomonas aeruginosa PAO1
  5xgb-assembly1_A-2  TM=9.076E-01  e=7.403E-05  Pseudomonas aeruginosa PAO1

Secondary structure (DSSP, 8-state):
--EEEEEHHHHHT--HHHHHHHHHHHHTT-EEEEEEETSSS-HHHHHHHS--SEEEEPHHHHHTTTT-HHHHHHHHHHHHHHHHTT-EEE-

Radius of gyration: 13.35 Å; Cα contacts (8 Å, |Δi|>4): 123; chains: 1; bounding box: 33×25×36 Å

Mean predicted aligned error: 4.86 Å

InterPro domains:
  IPR001633 EAL domain [PF00563] (2-91)
  IPR001633 EAL domain [PS50883] (1-91)
  IPR001633 EAL domain [cd01948] (2-91)
  IPR035919 EAL domain superfamily [G3DSA:3.20.20.450] (1-91)
  IPR035919 EAL domain superfamily [SSF141868] (2-91)